Protein AF-A0A968LWZ9-F1 (afdb_monomer_lite)

Radius of gyration: 16.63 Å; chains: 1; bounding box: 38×46×52 Å

pLDDT: mean 79.4, std 18.38, range [34.97, 95.81]

Sequence (98 aa):
MKKTKKPTASVLPGLTPGLRMRGGVLYNPVSRQYHAIVHSWDNPAGVGTPQQEWRSEQSFATEAAAMAHYQTIIRPELEKLMRSFQQAAGRVIHRKLV

Structure (mmCIF, N/CA/C/O backbone):
data_AF-A0A968LWZ9-F1
#
_entry.id   AF-A0A968LWZ9-F1
#
loop_
_atom_site.group_PDB
_atom_site.id
_atom_site.type_symbol
_atom_site.label_atom_id
_atom_site.label_alt_id
_atom_site.label_comp_id
_atom_site.label_asym_id
_atom_site.label_entity_id
_atom_site.label_seq_id
_atom_site.pdbx_PDB_ins_code
_atom_site.Cartn_x
_atom_site.Cartn_y
_atom_site.Cartn_z
_atom_site.occupancy
_atom_site.B_iso_or_equiv
_atom_site.auth_seq_id
_atom_site.auth_comp_id
_atom_site.auth_asym_id
_atom_site.auth_atom_id
_atom_site.pdbx_PDB_model_num
ATOM 1 N N . MET A 1 1 ? 8.885 35.077 -21.445 1.00 37.97 1 MET A N 1
ATOM 2 C CA . MET A 1 1 ? 8.562 34.509 -20.115 1.00 37.97 1 MET A CA 1
ATOM 3 C C . MET A 1 1 ? 8.295 33.011 -20.255 1.00 37.97 1 MET A C 1
ATOM 5 O O . MET A 1 1 ? 7.253 32.633 -20.775 1.00 37.97 1 MET A O 1
ATOM 9 N N . LYS A 1 2 ? 9.247 32.145 -19.881 1.00 39.53 2 LYS A N 1
ATOM 10 C CA . LYS A 1 2 ? 9.053 30.685 -19.915 1.00 39.53 2 LYS A CA 1
ATOM 11 C C . LYS A 1 2 ? 8.257 30.291 -18.666 1.00 39.53 2 LYS A C 1
ATOM 13 O O . LYS A 1 2 ? 8.802 30.334 -17.571 1.00 39.53 2 LYS A O 1
ATOM 18 N N . LYS A 1 3 ? 6.965 29.972 -18.811 1.00 37.16 3 LYS A N 1
ATOM 19 C CA . LYS A 1 3 ? 6.145 29.431 -17.713 1.00 37.16 3 LYS A CA 1
ATOM 20 C C . LYS A 1 3 ? 6.656 28.026 -17.385 1.00 37.16 3 LYS A C 1
ATOM 22 O O . LYS A 1 3 ? 6.261 27.054 -18.023 1.00 37.16 3 LYS A O 1
ATOM 27 N N . THR A 1 4 ? 7.566 27.915 -16.427 1.00 36.50 4 THR A N 1
ATOM 28 C CA . THR A 1 4 ? 7.928 26.640 -15.812 1.00 36.50 4 THR A CA 1
ATOM 29 C C . THR A 1 4 ? 6.706 26.143 -15.039 1.00 36.50 4 THR A C 1
ATOM 31 O O . THR A 1 4 ? 6.364 26.670 -13.982 1.00 36.50 4 THR A O 1
ATOM 34 N N . LYS A 1 5 ? 5.984 25.159 -15.595 1.00 38.38 5 LYS A N 1
ATOM 35 C CA . LYS A 1 5 ? 4.991 24.387 -14.834 1.00 38.38 5 LYS A CA 1
ATOM 36 C C . LYS A 1 5 ? 5.742 23.764 -13.656 1.00 38.38 5 LYS A C 1
ATOM 38 O O . LYS A 1 5 ? 6.518 22.835 -13.864 1.00 38.38 5 LYS A O 1
ATOM 43 N N . LYS A 1 6 ? 5.557 24.301 -12.444 1.00 34.97 6 LYS A N 1
ATOM 44 C CA . LYS A 1 6 ? 5.962 23.607 -11.216 1.00 34.97 6 LYS A CA 1
ATOM 45 C C . LYS A 1 6 ? 5.335 22.209 -11.281 1.00 34.97 6 LYS A C 1
ATOM 47 O O . LYS A 1 6 ? 4.138 22.140 -11.576 1.00 34.97 6 LYS A O 1
ATOM 52 N N . PRO A 1 7 ? 6.098 21.121 -11.086 1.00 40.97 7 PRO A N 1
ATOM 53 C CA . PRO A 1 7 ? 5.499 19.801 -10.995 1.00 40.97 7 PRO A CA 1
ATOM 54 C C . PRO A 1 7 ? 4.475 19.865 -9.864 1.00 40.97 7 PRO A C 1
ATOM 56 O O . PRO A 1 7 ? 4.807 20.253 -8.744 1.00 40.97 7 PRO A O 1
ATOM 59 N N . THR A 1 8 ? 3.211 19.610 -10.194 1.00 45.56 8 THR A N 1
ATOM 60 C CA . THR A 1 8 ? 2.135 19.460 -9.216 1.00 45.56 8 THR A CA 1
ATOM 61 C C . THR A 1 8 ? 2.633 18.469 -8.177 1.00 45.56 8 THR A C 1
ATOM 63 O O . THR A 1 8 ? 2.992 17.350 -8.543 1.00 45.56 8 THR A O 1
ATOM 66 N N . ALA A 1 9 ? 2.746 18.907 -6.921 1.00 47.22 9 ALA A N 1
ATOM 67 C CA . ALA A 1 9 ? 3.138 18.033 -5.829 1.00 47.22 9 ALA A CA 1
ATOM 68 C C . ALA A 1 9 ? 2.227 16.800 -5.874 1.00 47.22 9 ALA A C 1
ATOM 70 O O . ALA A 1 9 ? 1.004 16.939 -5.850 1.00 47.22 9 ALA A O 1
ATOM 71 N N . SER A 1 10 ? 2.823 15.618 -6.044 1.00 58.59 10 SER A N 1
ATOM 72 C CA . SER A 1 10 ? 2.092 14.358 -5.950 1.00 58.59 10 SER A CA 1
ATOM 73 C C . SER A 1 10 ? 1.387 14.338 -4.597 1.00 58.59 10 SER A C 1
ATOM 75 O O . SER A 1 10 ? 2.032 14.565 -3.575 1.00 58.59 10 SER A O 1
ATOM 77 N N . VAL A 1 11 ? 0.083 14.055 -4.586 1.00 65.44 11 VAL A N 1
ATOM 78 C CA . VAL A 1 11 ? -0.693 13.848 -3.347 1.00 65.44 11 VAL A CA 1
ATOM 79 C C . VAL A 1 11 ? -0.129 12.666 -2.537 1.00 65.44 11 VAL A C 1
ATOM 81 O O . VAL A 1 11 ? -0.400 12.535 -1.350 1.00 65.44 11 VAL A O 1
ATOM 84 N N . LEU A 1 12 ? 0.706 11.835 -3.168 1.00 77.69 12 LEU A N 1
ATOM 85 C CA . LEU A 1 12 ? 1.473 10.755 -2.559 1.00 77.69 12 LEU A CA 1
ATOM 86 C C . LEU A 1 12 ? 2.954 11.177 -2.511 1.00 77.69 12 LEU A C 1
ATOM 88 O O . LEU A 1 12 ? 3.718 10.838 -3.427 1.00 77.69 12 LEU A O 1
ATOM 92 N N . PRO A 1 13 ? 3.366 11.988 -1.517 1.00 78.12 13 PRO A N 1
ATOM 93 C CA . PRO A 1 13 ? 4.742 12.454 -1.404 1.00 78.12 13 PRO A CA 1
ATOM 94 C C . PRO A 1 13 ? 5.691 11.265 -1.233 1.00 78.12 13 PRO A C 1
ATOM 96 O O . PRO A 1 13 ? 5.420 10.331 -0.483 1.00 78.12 13 PRO A O 1
ATOM 99 N N . GLY A 1 14 ? 6.799 11.271 -1.974 1.00 79.50 14 GLY A N 1
ATOM 100 C CA . GLY A 1 14 ? 7.800 10.199 -1.930 1.00 79.50 14 GLY A CA 1
ATOM 101 C C . GLY A 1 14 ? 7.432 8.921 -2.694 1.00 79.50 14 GLY A C 1
ATOM 102 O O . GLY A 1 14 ? 8.273 8.030 -2.795 1.00 79.50 14 GLY A O 1
ATOM 103 N N . LEU A 1 15 ? 6.229 8.817 -3.275 1.00 82.62 15 LEU A N 1
ATOM 104 C CA . LEU A 1 15 ? 5.894 7.691 -4.145 1.00 82.62 15 LEU A CA 1
ATOM 105 C C . LEU A 1 15 ? 6.586 7.855 -5.504 1.00 82.62 15 LEU A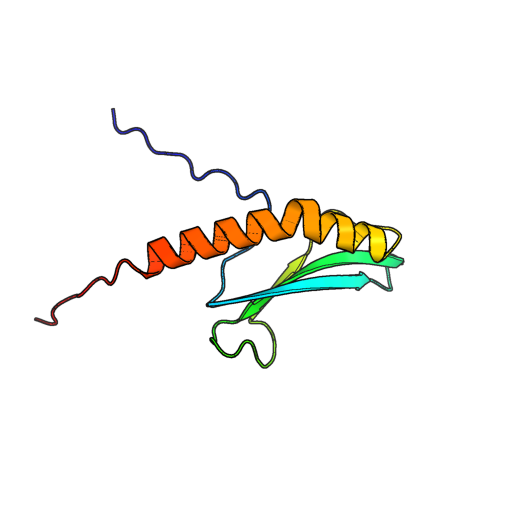 C 1
ATOM 107 O O . LEU A 1 15 ? 6.264 8.763 -6.273 1.00 82.62 15 LEU A O 1
ATOM 111 N N . THR A 1 16 ? 7.504 6.943 -5.816 1.00 80.44 16 THR A N 1
ATOM 112 C CA . THR A 1 16 ? 8.186 6.906 -7.114 1.00 80.44 16 THR A CA 1
ATOM 113 C C . THR A 1 16 ? 7.525 5.859 -8.018 1.00 80.44 16 THR A C 1
ATOM 115 O O . THR A 1 16 ? 7.284 4.736 -7.566 1.00 80.44 16 THR A O 1
ATOM 118 N N . PRO A 1 17 ? 7.202 6.186 -9.285 1.00 77.38 17 PRO A N 1
ATOM 119 C CA . PRO A 1 17 ? 6.626 5.217 -10.210 1.00 77.38 17 PRO A CA 1
ATOM 120 C C . PRO A 1 17 ? 7.620 4.090 -10.521 1.00 77.38 17 PRO A C 1
ATOM 122 O O . PRO A 1 17 ? 8.767 4.350 -10.878 1.00 77.38 17 PRO A O 1
ATOM 125 N N . GLY A 1 18 ? 7.157 2.843 -10.407 1.00 81.75 18 GLY A N 1
ATOM 126 C CA . GLY A 1 18 ? 7.870 1.650 -10.877 1.00 81.75 18 GLY A CA 1
ATOM 127 C C . GLY A 1 18 ? 7.263 1.090 -12.162 1.00 81.75 18 GLY A C 1
ATOM 128 O O . GLY A 1 18 ? 6.170 1.491 -12.570 1.00 81.75 18 GLY A O 1
ATOM 129 N N . LEU A 1 19 ? 7.944 0.123 -12.785 1.00 82.88 19 LEU A N 1
ATOM 130 C CA . LEU A 1 19 ? 7.447 -0.553 -13.988 1.00 82.88 19 LEU A CA 1
ATOM 131 C C . LEU A 1 19 ? 6.141 -1.315 -13.711 1.00 82.88 19 LEU A C 1
ATOM 133 O O . LEU A 1 19 ? 5.230 -1.331 -14.542 1.00 82.88 19 LEU A O 1
ATOM 137 N N . ARG A 1 20 ? 6.025 -1.904 -12.517 1.00 85.75 20 ARG A N 1
ATOM 138 C CA . ARG A 1 20 ? 4.785 -2.480 -11.992 1.00 85.75 20 ARG A CA 1
ATOM 139 C C . ARG A 1 20 ? 4.530 -1.942 -10.593 1.00 85.75 20 ARG A C 1
ATOM 141 O O . ARG A 1 20 ? 5.457 -1.822 -9.802 1.00 85.75 20 ARG A O 1
ATOM 148 N N . MET A 1 21 ? 3.273 -1.646 -10.273 1.00 88.25 21 MET A N 1
ATOM 149 C CA . MET A 1 21 ? 2.872 -1.187 -8.942 1.00 88.25 21 MET A CA 1
ATOM 150 C C . MET A 1 21 ? 1.630 -1.944 -8.471 1.00 88.25 21 MET A C 1
ATOM 152 O O . MET A 1 21 ? 0.762 -2.277 -9.283 1.00 88.25 21 MET A O 1
ATOM 156 N N . ARG A 1 22 ? 1.545 -2.236 -7.171 1.00 89.12 22 ARG A N 1
ATOM 157 C CA . ARG A 1 22 ? 0.369 -2.838 -6.524 1.00 89.12 22 ARG A CA 1
ATOM 158 C C . ARG A 1 22 ? 0.156 -2.169 -5.180 1.00 89.12 22 ARG A C 1
ATOM 160 O O . ARG A 1 22 ? 1.110 -1.999 -4.432 1.00 89.12 22 ARG A O 1
ATOM 167 N N . GLY A 1 23 ? -1.079 -1.783 -4.890 1.00 90.38 23 GLY A N 1
ATOM 168 C CA . GLY A 1 23 ? -1.423 -1.246 -3.583 1.00 90.38 23 GLY A CA 1
ATOM 169 C C . GLY A 1 23 ? -2.156 -2.248 -2.708 1.00 90.38 23 GLY A C 1
ATOM 170 O O . GLY A 1 23 ? -2.652 -3.268 -3.189 1.00 90.38 23 GLY A O 1
ATOM 171 N N . GLY A 1 24 ? -2.214 -1.932 -1.423 1.00 91.81 24 GLY A N 1
ATOM 172 C CA . GLY A 1 24 ? -2.873 -2.740 -0.412 1.00 91.81 24 GLY A CA 1
ATOM 173 C C . GLY A 1 24 ? -2.872 -2.043 0.939 1.00 91.81 24 GLY A C 1
ATOM 174 O O . GLY A 1 24 ? -2.666 -0.832 1.034 1.00 91.81 24 GLY A O 1
ATOM 175 N N . VAL A 1 25 ? -3.091 -2.826 1.989 1.00 94.31 25 VAL A N 1
ATOM 176 C CA . VAL A 1 25 ? -3.071 -2.366 3.375 1.00 94.31 25 VAL A CA 1
ATOM 177 C C . VAL A 1 25 ? -2.092 -3.236 4.160 1.00 94.31 25 VAL A C 1
ATOM 179 O O . VAL A 1 25 ? -2.027 -4.445 3.954 1.00 94.31 25 VAL A O 1
ATOM 182 N N . LEU A 1 26 ? -1.325 -2.614 5.051 1.00 94.38 26 LEU A N 1
ATOM 183 C CA . LEU A 1 26 ? -0.378 -3.271 5.941 1.00 94.38 26 LEU A CA 1
ATOM 184 C C . LEU A 1 26 ? -0.748 -2.981 7.392 1.00 94.38 26 LEU A C 1
ATOM 186 O O . LEU A 1 26 ? -0.923 -1.823 7.770 1.00 94.38 26 LEU A O 1
ATOM 190 N N . TYR A 1 27 ? -0.813 -4.025 8.213 1.00 95.38 27 TYR A N 1
ATOM 191 C CA . TYR A 1 27 ? -0.954 -3.886 9.658 1.00 95.38 27 TYR A CA 1
ATOM 192 C C . TYR A 1 27 ? 0.419 -3.724 10.319 1.00 95.38 27 TYR A C 1
ATOM 194 O O . TYR A 1 27 ? 1.320 -4.536 10.112 1.00 95.38 27 TYR A O 1
ATOM 202 N N . ASN A 1 28 ? 0.574 -2.686 11.139 1.00 92.00 28 ASN A N 1
ATOM 203 C CA . ASN A 1 28 ? 1.739 -2.482 11.985 1.00 92.00 28 ASN A CA 1
ATOM 204 C C . ASN A 1 28 ? 1.437 -3.005 13.402 1.00 92.00 28 ASN A C 1
ATOM 206 O O . ASN A 1 28 ? 0.654 -2.381 14.123 1.00 92.00 28 ASN A O 1
ATOM 210 N N . PRO A 1 29 ? 2.068 -4.109 13.845 1.00 92.00 29 PRO A N 1
ATOM 211 C CA . PRO A 1 29 ? 1.798 -4.689 15.158 1.00 92.00 29 PRO A CA 1
ATOM 212 C C . PRO A 1 29 ? 2.311 -3.831 16.324 1.00 92.00 29 PRO A C 1
ATOM 214 O O . PRO A 1 29 ? 1.802 -3.966 17.434 1.00 92.00 29 PRO A O 1
ATOM 217 N N . VAL A 1 30 ? 3.283 -2.940 16.086 1.00 93.12 30 VAL A N 1
ATOM 218 C CA . VAL A 1 30 ? 3.865 -2.069 17.120 1.00 93.12 30 VAL A CA 1
ATOM 219 C C . VAL A 1 30 ? 2.913 -0.923 17.453 1.00 93.12 30 VAL A C 1
ATOM 221 O O . VAL A 1 30 ? 2.604 -0.702 18.620 1.00 93.12 30 VAL A O 1
ATOM 224 N N . SER A 1 31 ? 2.406 -0.220 16.436 1.00 91.31 31 SER A N 1
ATOM 225 C CA . SER A 1 31 ? 1.433 0.866 16.626 1.00 91.31 31 SER A CA 1
ATOM 226 C C . SER A 1 31 ? -0.017 0.380 16.695 1.00 91.31 31 SER A C 1
ATOM 228 O O . SER A 1 31 ? -0.895 1.161 17.053 1.00 91.31 31 SER A O 1
ATOM 230 N N . ARG A 1 32 ? -0.274 -0.896 16.373 1.00 94.06 32 ARG A N 1
ATOM 231 C CA . ARG A 1 32 ? -1.612 -1.504 16.253 1.00 94.06 32 ARG A CA 1
ATOM 232 C C . ARG A 1 32 ? -2.515 -0.753 15.273 1.00 94.06 32 ARG A C 1
ATOM 234 O O . ARG A 1 32 ? -3.703 -0.562 15.521 1.00 94.06 32 ARG A O 1
ATOM 241 N N . GLN A 1 33 ? -1.935 -0.303 14.167 1.00 95.44 33 GLN A N 1
ATOM 242 C CA . GLN A 1 33 ? -2.619 0.499 13.156 1.00 95.44 33 GLN A CA 1
ATOM 243 C C . GLN A 1 33 ? -2.388 -0.061 11.757 1.00 95.44 33 GLN A C 1
ATOM 245 O O . GLN A 1 33 ? -1.396 -0.734 11.487 1.00 95.44 33 GLN A O 1
ATOM 250 N N . TYR A 1 34 ? -3.309 0.253 10.859 1.00 95.44 34 TYR A N 1
ATOM 251 C CA . TYR A 1 34 ? -3.251 -0.074 9.447 1.00 95.44 34 TYR A CA 1
ATOM 252 C C . TYR A 1 34 ? -2.736 1.121 8.651 1.00 95.44 34 TYR A C 1
ATOM 254 O O . TYR A 1 34 ? -3.151 2.255 8.884 1.00 95.44 34 TYR A O 1
ATOM 262 N N . HIS A 1 35 ? -1.868 0.862 7.683 1.00 94.38 35 HIS A N 1
ATOM 263 C CA . HIS A 1 35 ? -1.402 1.840 6.707 1.00 94.38 35 HIS A CA 1
ATOM 264 C C . HIS A 1 35 ? -1.789 1.368 5.318 1.00 94.38 35 HIS A C 1
ATOM 266 O O . HIS A 1 35 ? -1.720 0.174 5.028 1.00 94.38 35 HIS A O 1
ATOM 272 N N . ALA A 1 36 ? -2.150 2.291 4.438 1.00 94.12 36 ALA A N 1
ATOM 273 C CA . ALA A 1 36 ? -2.204 1.961 3.028 1.00 94.12 36 ALA A CA 1
ATOM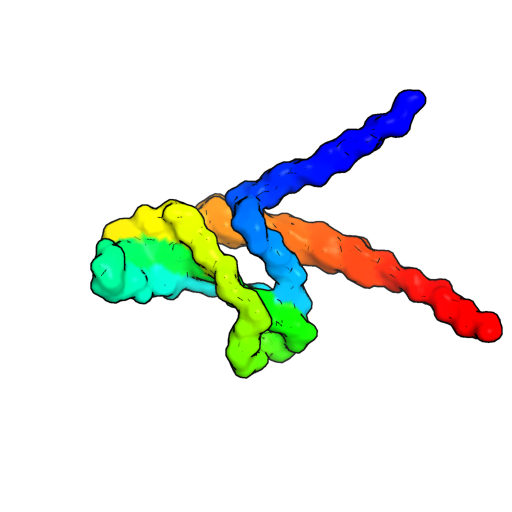 274 C C . ALA A 1 36 ? -0.774 1.907 2.482 1.00 94.12 36 ALA A C 1
ATOM 276 O O . ALA A 1 36 ? 0.073 2.729 2.835 1.00 94.12 36 ALA A O 1
ATOM 277 N N . ILE A 1 37 ? -0.500 0.928 1.629 1.00 94.19 37 ILE A N 1
ATOM 278 C CA . ILE A 1 37 ? 0.826 0.708 1.061 1.00 94.19 37 ILE A CA 1
ATOM 279 C C . ILE A 1 37 ? 0.762 0.606 -0.453 1.00 94.19 37 ILE A C 1
ATOM 281 O O . ILE A 1 37 ? -0.260 0.219 -1.025 1.00 94.19 37 ILE A O 1
ATOM 285 N N . VAL A 1 38 ? 1.872 0.940 -1.102 1.00 92.88 38 VAL A N 1
ATOM 286 C CA . VAL A 1 38 ? 2.087 0.698 -2.525 1.00 92.88 38 VAL A CA 1
ATOM 287 C C . VAL A 1 38 ? 3.468 0.099 -2.716 1.00 92.88 38 VAL A C 1
ATOM 289 O O . VAL A 1 38 ? 4.480 0.713 -2.393 1.00 92.88 38 VAL A O 1
ATOM 292 N N . HIS A 1 39 ? 3.502 -1.101 -3.273 1.00 93.25 39 HIS A N 1
ATOM 293 C CA . HIS A 1 39 ? 4.718 -1.761 -3.713 1.00 93.25 39 HIS A CA 1
ATOM 294 C C . HIS A 1 39 ? 5.009 -1.420 -5.163 1.00 93.25 39 HIS A C 1
ATOM 296 O O . HIS A 1 39 ? 4.095 -1.404 -5.995 1.00 93.25 39 HIS A O 1
ATOM 302 N N . SER A 1 40 ? 6.281 -1.195 -5.473 1.00 90.62 40 SER A N 1
ATOM 303 C CA . SER A 1 40 ? 6.766 -1.014 -6.835 1.00 90.62 40 SER A CA 1
ATOM 304 C C . SER A 1 40 ? 7.842 -2.043 -7.186 1.00 90.62 40 SER A C 1
ATOM 306 O O . SER A 1 40 ? 8.659 -2.440 -6.356 1.00 90.62 40 SER A O 1
ATOM 308 N N . TRP A 1 41 ? 7.825 -2.481 -8.441 1.00 89.75 41 TRP A N 1
ATOM 309 C CA . TRP A 1 41 ? 8.800 -3.388 -9.035 1.00 89.75 41 TRP A CA 1
ATOM 310 C C . TRP A 1 41 ? 9.348 -2.778 -10.323 1.00 89.75 41 TRP A C 1
ATOM 312 O O . TRP A 1 41 ? 8.646 -2.062 -11.043 1.00 89.75 41 TRP A O 1
ATOM 322 N N . ASP A 1 42 ? 10.590 -3.121 -10.635 1.00 87.38 42 ASP A N 1
ATOM 323 C CA . ASP A 1 42 ? 11.295 -2.801 -11.879 1.00 87.38 42 ASP A CA 1
ATOM 324 C C . ASP A 1 42 ? 11.065 -3.837 -12.989 1.00 87.38 42 ASP A C 1
ATOM 326 O O . ASP A 1 42 ? 11.489 -3.635 -14.124 1.00 87.38 42 ASP A O 1
ATOM 330 N N . ASN A 1 43 ? 10.359 -4.927 -12.682 1.00 85.69 43 ASN A N 1
ATOM 331 C CA . ASN A 1 43 ? 10.016 -5.981 -13.624 1.00 85.69 43 ASN A CA 1
ATOM 332 C C . ASN A 1 43 ? 8.509 -5.983 -13.943 1.00 85.69 43 ASN A C 1
ATOM 334 O O . ASN A 1 43 ? 7.678 -5.712 -13.070 1.00 85.69 43 ASN A O 1
ATOM 338 N N . PRO A 1 44 ? 8.122 -6.317 -15.188 1.00 82.88 44 PRO A N 1
ATOM 339 C CA . PRO A 1 44 ? 6.724 -6.266 -15.611 1.00 82.88 44 PRO A CA 1
ATOM 340 C C . PRO A 1 44 ? 5.866 -7.356 -14.954 1.00 82.88 44 PRO A C 1
ATOM 342 O O . PRO A 1 44 ? 4.653 -7.183 -14.820 1.00 82.88 44 PRO A O 1
ATOM 345 N N . ALA A 1 45 ? 6.484 -8.460 -14.520 1.00 84.88 45 ALA A N 1
ATOM 346 C CA . ALA A 1 45 ? 5.801 -9.551 -13.834 1.00 84.88 45 ALA A CA 1
ATOM 347 C C . ALA A 1 45 ? 5.314 -9.137 -12.428 1.00 84.88 45 ALA A C 1
ATOM 349 O O . ALA A 1 45 ? 4.296 -9.644 -11.949 1.00 84.88 45 ALA A O 1
ATOM 350 N N . GLY A 1 46 ? 5.986 -8.173 -11.786 1.00 84.56 46 GLY A N 1
ATOM 351 C CA . GLY A 1 46 ? 5.700 -7.754 -10.414 1.00 84.56 46 GLY A CA 1
ATOM 352 C C . GLY A 1 46 ? 5.858 -8.902 -9.424 1.00 84.56 46 GLY A C 1
ATOM 353 O O . GLY A 1 46 ? 4.979 -9.107 -8.587 1.00 84.56 46 GLY A O 1
ATOM 354 N N . VAL A 1 47 ? 6.912 -9.700 -9.601 1.00 85.06 47 VAL A N 1
ATOM 355 C CA . VAL A 1 47 ? 7.229 -10.862 -8.764 1.00 85.06 47 VAL A CA 1
ATOM 356 C C . VAL A 1 47 ? 8.524 -10.628 -7.994 1.00 85.06 47 VAL A C 1
ATOM 358 O O . VAL A 1 47 ? 9.358 -9.813 -8.395 1.00 85.06 47 VAL A O 1
ATOM 361 N N . GLY A 1 48 ? 8.686 -11.365 -6.894 1.00 88.81 48 GLY A N 1
ATOM 362 C CA . GLY A 1 48 ? 9.811 -11.209 -5.976 1.00 88.81 48 GLY A CA 1
ATOM 363 C C . GLY A 1 48 ? 9.648 -10.016 -5.035 1.00 88.81 48 GLY A C 1
ATOM 364 O O . GLY A 1 48 ? 8.568 -9.427 -4.922 1.00 88.81 48 GLY A O 1
ATOM 365 N N . THR A 1 49 ? 10.732 -9.675 -4.342 1.00 90.06 49 THR A N 1
ATOM 366 C CA . THR A 1 49 ? 10.765 -8.555 -3.399 1.00 90.06 49 THR A CA 1
ATOM 367 C C . THR A 1 49 ? 10.505 -7.240 -4.137 1.00 90.06 49 THR A C 1
ATOM 369 O O . THR A 1 49 ? 11.171 -6.976 -5.142 1.00 90.06 49 THR A O 1
ATOM 372 N N . PRO A 1 50 ? 9.552 -6.413 -3.675 1.00 90.44 50 PRO A N 1
ATOM 373 C CA . PRO A 1 50 ? 9.354 -5.093 -4.249 1.00 90.44 50 PRO A CA 1
ATOM 374 C C . PRO A 1 50 ? 10.612 -4.249 -4.065 1.00 90.44 50 PRO A C 1
ATOM 376 O O . PRO A 1 50 ? 11.248 -4.275 -3.012 1.00 90.44 50 PRO A O 1
ATOM 379 N N . GLN A 1 51 ? 10.962 -3.486 -5.095 1.00 89.56 51 GLN A N 1
ATOM 380 C CA . GLN A 1 51 ? 12.113 -2.592 -5.051 1.00 89.56 51 GLN A CA 1
ATOM 381 C C . GLN A 1 51 ? 11.881 -1.457 -4.051 1.00 89.56 51 GLN A C 1
ATOM 383 O O . GLN A 1 51 ? 12.813 -1.026 -3.375 1.00 89.56 51 GLN A O 1
ATOM 388 N N . GLN A 1 52 ? 10.639 -0.975 -3.959 1.00 89.81 52 GLN A N 1
ATOM 389 C CA . GLN A 1 52 ? 10.236 -0.001 -2.954 1.00 89.81 52 GLN A CA 1
ATOM 390 C C . GLN A 1 52 ? 8.852 -0.325 -2.399 1.00 89.81 52 GLN A C 1
ATOM 392 O O . GLN A 1 52 ? 7.959 -0.806 -3.100 1.00 89.81 52 GLN A O 1
ATOM 397 N N . GLU A 1 53 ? 8.676 0.004 -1.124 1.00 93.12 53 GLU A N 1
ATOM 398 C CA . GLU A 1 53 ? 7.386 0.068 -0.456 1.00 93.12 53 GLU A CA 1
ATOM 399 C C . GLU A 1 53 ? 7.158 1.509 -0.015 1.00 93.12 53 GLU A C 1
ATOM 401 O O . GLU A 1 53 ? 7.910 2.062 0.787 1.00 93.12 53 GLU A O 1
ATOM 406 N N . TRP A 1 54 ? 6.109 2.118 -0.546 1.00 93.12 54 TRP A N 1
ATOM 407 C CA . TRP A 1 54 ? 5.601 3.385 -0.059 1.00 93.12 54 TRP A CA 1
ATOM 408 C C . TRP A 1 54 ? 4.484 3.127 0.947 1.00 93.12 54 TRP A C 1
ATOM 410 O O . TRP A 1 54 ? 3.658 2.234 0.741 1.00 93.12 54 TRP A O 1
ATOM 420 N N . ARG A 1 55 ? 4.437 3.922 2.016 1.00 92.50 55 ARG A N 1
ATOM 421 C CA . ARG A 1 55 ? 3.403 3.850 3.052 1.00 92.50 55 ARG A CA 1
ATOM 422 C C . ARG A 1 55 ? 2.711 5.196 3.181 1.00 92.50 55 ARG A C 1
ATOM 424 O O . ARG A 1 55 ? 3.374 6.230 3.148 1.00 92.50 55 ARG A O 1
ATOM 431 N N . SER A 1 56 ? 1.400 5.173 3.387 1.00 90.62 56 SER A N 1
ATOM 432 C CA . SER A 1 56 ? 0.653 6.374 3.730 1.00 90.62 56 SER A CA 1
ATOM 433 C C . SER A 1 56 ? 1.112 6.919 5.080 1.00 90.62 56 SER A C 1
ATOM 435 O O . SER A 1 56 ? 1.242 6.172 6.054 1.00 90.62 56 SER A O 1
ATOM 437 N N . GLU A 1 57 ? 1.304 8.236 5.142 1.00 89.69 57 GLU A N 1
ATOM 438 C CA . GLU A 1 57 ? 1.553 8.952 6.400 1.00 89.69 57 GLU A CA 1
ATOM 439 C C . GLU A 1 57 ? 0.375 8.786 7.365 1.00 89.69 57 GLU A C 1
ATOM 441 O O . GLU A 1 57 ? 0.557 8.650 8.573 1.00 89.69 57 GLU A O 1
ATOM 446 N N . GLN A 1 58 ? -0.842 8.736 6.817 1.00 91.00 58 GLN A N 1
ATOM 447 C CA . GLN A 1 58 ? -2.043 8.470 7.589 1.00 91.00 58 GLN A CA 1
ATOM 448 C C . GLN A 1 58 ? -2.123 6.993 7.983 1.00 91.00 58 GLN A C 1
ATOM 450 O O . GLN A 1 58 ? -1.923 6.094 7.157 1.00 91.00 58 GLN A O 1
ATOM 455 N N . SER A 1 59 ? -2.454 6.763 9.250 1.00 93.19 59 SER A N 1
ATOM 456 C CA . SER A 1 59 ? -2.709 5.451 9.827 1.00 93.19 59 SER A CA 1
ATOM 457 C C . SER A 1 59 ? -4.162 5.333 10.290 1.00 93.19 59 SER A C 1
ATOM 459 O O . SER A 1 59 ? -4.840 6.329 10.556 1.00 93.19 59 SER A O 1
ATOM 461 N N . PHE A 1 60 ? -4.661 4.102 10.361 1.00 94.62 60 PHE A N 1
ATOM 462 C CA . PHE A 1 60 ? -6.068 3.808 10.610 1.00 94.62 60 PHE A CA 1
ATOM 463 C C . PHE A 1 60 ? -6.223 2.731 11.679 1.00 94.62 60 PHE A C 1
ATOM 465 O O . PHE A 1 60 ? -5.420 1.807 11.772 1.00 94.62 60 PHE A O 1
ATOM 472 N N . ALA A 1 61 ? -7.288 2.816 12.474 1.00 94.44 61 ALA A N 1
ATOM 473 C CA . ALA A 1 61 ? -7.583 1.811 13.495 1.00 94.44 61 ALA A CA 1
ATOM 474 C C . ALA A 1 61 ? -8.086 0.480 12.903 1.00 94.44 61 ALA A C 1
ATOM 476 O O . ALA A 1 61 ? -7.964 -0.562 13.539 1.00 94.44 61 ALA A O 1
ATOM 477 N N . THR A 1 62 ? -8.649 0.501 11.690 1.00 95.81 62 THR A N 1
ATOM 478 C CA . THR A 1 62 ? -9.224 -0.681 11.038 1.00 95.81 62 THR A CA 1
ATOM 479 C C . THR A 1 62 ? -8.719 -0.835 9.610 1.00 95.81 62 THR A C 1
ATOM 481 O O . THR A 1 62 ? -8.449 0.151 8.916 1.00 95.81 62 THR A O 1
ATOM 484 N N . GLU A 1 63 ? -8.646 -2.084 9.151 1.00 94.56 63 GLU A N 1
ATOM 485 C CA . GLU A 1 63 ? -8.297 -2.409 7.767 1.00 94.56 63 GLU A CA 1
ATOM 486 C C . GLU A 1 63 ? -9.281 -1.766 6.785 1.00 94.56 63 GLU A C 1
ATOM 488 O O . GLU A 1 63 ? -8.870 -1.180 5.788 1.00 94.56 63 GLU A O 1
ATOM 493 N N . ALA A 1 64 ? -10.579 -1.800 7.104 1.00 94.88 64 ALA A N 1
ATOM 494 C CA . ALA A 1 64 ? -11.626 -1.220 6.269 1.00 94.88 64 ALA A CA 1
ATOM 495 C C . ALA A 1 64 ? -11.441 0.292 6.065 1.00 94.88 64 ALA A C 1
ATOM 497 O O . ALA A 1 64 ? -11.618 0.781 4.952 1.00 94.88 64 ALA A O 1
ATOM 498 N N . ALA A 1 65 ? -11.040 1.031 7.105 1.00 94.19 65 ALA A N 1
ATOM 499 C CA . ALA A 1 65 ? -10.772 2.462 6.988 1.00 94.19 65 ALA A CA 1
ATOM 500 C C . ALA A 1 65 ? -9.526 2.743 6.129 1.00 94.19 65 ALA A C 1
ATOM 502 O O . ALA A 1 65 ? -9.567 3.615 5.260 1.00 94.19 65 ALA A O 1
ATOM 503 N N . ALA A 1 66 ? -8.454 1.962 6.303 1.00 93.31 66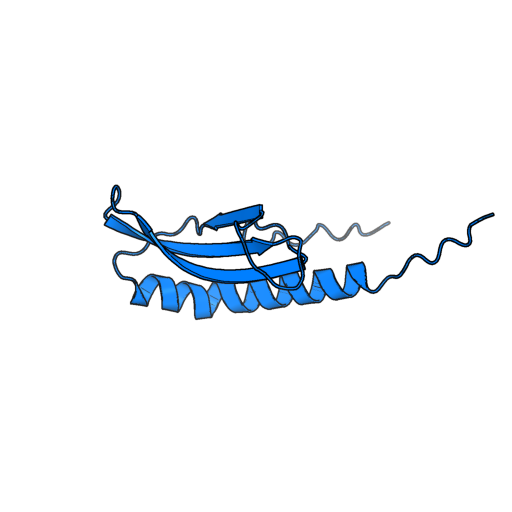 ALA A N 1
ATOM 504 C CA . ALA A 1 66 ? -7.268 2.064 5.452 1.00 93.31 66 ALA A CA 1
ATOM 505 C C . ALA A 1 66 ? -7.573 1.711 3.989 1.00 93.31 66 ALA A C 1
ATOM 507 O O . ALA A 1 66 ? -7.108 2.389 3.073 1.00 93.31 66 ALA A O 1
ATOM 508 N N . MET A 1 67 ? -8.400 0.689 3.758 1.00 94.06 67 MET A N 1
ATOM 509 C CA . MET A 1 67 ? -8.831 0.277 2.426 1.00 94.06 67 MET A CA 1
ATOM 510 C C . MET A 1 67 ? -9.726 1.336 1.774 1.00 94.06 67 MET A C 1
ATOM 512 O O . MET A 1 67 ? -9.543 1.652 0.601 1.00 94.06 67 MET A O 1
ATOM 516 N N . ALA A 1 68 ? -10.656 1.931 2.524 1.00 93.44 68 ALA A N 1
ATOM 517 C CA . ALA A 1 68 ? -11.484 3.029 2.035 1.00 93.44 68 ALA A CA 1
ATOM 518 C C . ALA A 1 68 ? -10.619 4.231 1.631 1.00 93.44 68 ALA A C 1
ATOM 520 O O . ALA A 1 68 ? -10.795 4.777 0.540 1.00 93.44 68 ALA A O 1
ATOM 521 N N . HIS A 1 69 ? -9.631 4.601 2.451 1.00 91.06 69 HIS A N 1
ATOM 522 C CA . HIS A 1 69 ? -8.664 5.643 2.106 1.00 91.06 69 HIS A CA 1
ATOM 523 C C . HIS A 1 69 ? -7.849 5.282 0.855 1.00 91.06 69 HIS A C 1
ATOM 525 O O . HIS A 1 69 ? -7.695 6.104 -0.051 1.00 91.06 69 HIS A O 1
ATOM 531 N N . TYR A 1 70 ? -7.391 4.031 0.751 1.00 91.25 70 TYR A N 1
ATOM 532 C CA . TYR A 1 70 ? -6.693 3.547 -0.434 1.00 91.25 70 TYR A CA 1
ATOM 533 C C . TYR A 1 70 ? -7.545 3.689 -1.700 1.00 91.25 70 TYR A C 1
ATOM 535 O O . TYR A 1 70 ? -7.080 4.229 -2.700 1.00 91.25 70 TYR A O 1
ATOM 543 N N . GLN A 1 71 ? -8.801 3.251 -1.667 1.00 91.44 71 GLN A N 1
ATOM 544 C CA . GLN A 1 71 ? -9.683 3.278 -2.834 1.00 91.44 71 GLN A CA 1
ATOM 545 C C . GLN A 1 71 ? -10.088 4.695 -3.250 1.00 91.44 71 GLN A C 1
ATOM 547 O O . GLN A 1 71 ? -10.208 4.963 -4.443 1.00 91.44 71 GLN A O 1
ATOM 552 N N . THR A 1 72 ? -10.302 5.587 -2.283 1.00 90.38 72 THR A N 1
ATOM 553 C CA . THR A 1 72 ? -10.828 6.939 -2.531 1.00 90.38 72 THR A CA 1
ATOM 554 C C . THR A 1 72 ? -9.744 7.952 -2.878 1.00 90.38 72 THR A C 1
ATOM 556 O O . THR A 1 72 ? -9.977 8.816 -3.720 1.00 90.38 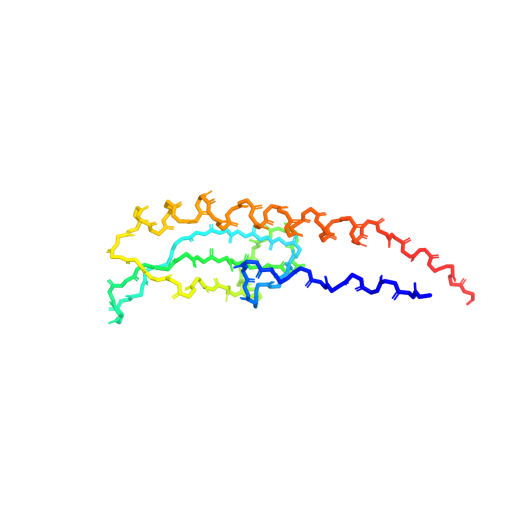72 THR A O 1
ATOM 559 N N . ILE A 1 73 ? -8.562 7.841 -2.265 1.00 89.56 73 ILE A N 1
ATOM 560 C CA . ILE A 1 73 ? -7.479 8.820 -2.412 1.00 89.56 73 ILE A CA 1
ATOM 561 C C . ILE A 1 73 ? -6.311 8.232 -3.204 1.00 89.56 73 ILE A C 1
ATOM 563 O O . ILE A 1 73 ? -5.898 8.790 -4.218 1.00 89.56 73 ILE A O 1
ATOM 567 N N . ILE A 1 74 ? -5.781 7.087 -2.769 1.00 88.44 74 ILE A N 1
ATOM 568 C CA . ILE A 1 74 ? -4.500 6.576 -3.278 1.00 88.44 74 ILE A CA 1
ATOM 569 C C . ILE A 1 74 ? -4.654 5.977 -4.674 1.00 88.44 74 ILE A C 1
ATOM 571 O O . ILE A 1 74 ? -3.837 6.250 -5.548 1.00 88.44 74 ILE A O 1
ATOM 575 N N . ARG A 1 75 ? -5.693 5.175 -4.917 1.00 89.50 75 ARG A N 1
ATOM 576 C CA . ARG A 1 75 ? -5.902 4.486 -6.195 1.00 89.50 75 ARG A CA 1
ATOM 577 C C . ARG A 1 75 ? -6.062 5.459 -7.374 1.00 89.50 75 ARG A C 1
ATOM 579 O O . ARG A 1 75 ? -5.342 5.270 -8.354 1.00 89.50 75 ARG A O 1
ATOM 586 N N . PRO A 1 76 ? -6.909 6.506 -7.314 1.00 89.88 76 PRO A N 1
ATOM 587 C CA . PRO A 1 76 ? -7.013 7.469 -8.410 1.00 89.88 76 PRO A CA 1
ATOM 588 C C . PRO A 1 76 ? -5.695 8.199 -8.693 1.00 89.88 76 PRO A C 1
ATOM 590 O O . PRO A 1 76 ? -5.341 8.419 -9.851 1.00 89.88 76 PRO A O 1
ATOM 593 N N . GLU A 1 77 ? -4.945 8.562 -7.652 1.00 87.50 77 GLU A N 1
ATOM 594 C CA . GLU A 1 77 ? -3.653 9.241 -7.801 1.00 87.50 77 GLU A CA 1
ATOM 595 C C . GLU A 1 77 ? -2.571 8.305 -8.347 1.00 87.50 77 GLU A C 1
ATOM 597 O O . GLU A 1 77 ? -1.807 8.693 -9.231 1.00 87.50 77 GLU A O 1
ATOM 602 N N . LEU A 1 78 ? -2.559 7.043 -7.915 1.00 85.69 78 LEU A N 1
ATOM 603 C CA . LEU A 1 78 ? -1.691 6.006 -8.463 1.00 85.69 78 LEU A CA 1
ATOM 604 C C . LEU A 1 78 ? -1.972 5.781 -9.955 1.00 85.69 78 LEU A C 1
ATOM 606 O O . LEU A 1 78 ? -1.042 5.711 -10.756 1.00 85.69 78 LEU A O 1
ATOM 610 N N . GLU A 1 79 ? -3.244 5.732 -10.356 1.00 86.56 79 GLU A N 1
ATOM 611 C CA . GLU A 1 79 ? -3.632 5.619 -11.765 1.00 86.56 79 GLU A CA 1
ATOM 612 C C . GLU A 1 79 ? -3.160 6.830 -12.588 1.00 86.56 79 GLU A C 1
ATOM 614 O O . GLU A 1 79 ? -2.634 6.656 -13.692 1.00 86.56 79 GLU A O 1
ATOM 619 N N . LYS A 1 80 ? -3.283 8.056 -12.058 1.00 86.19 80 LYS A N 1
ATOM 620 C CA . LYS A 1 80 ? -2.752 9.271 -12.707 1.00 86.19 80 LYS A CA 1
ATOM 621 C C . LYS A 1 80 ? -1.229 9.220 -12.838 1.00 86.19 80 LYS A C 1
ATOM 623 O O . LYS A 1 80 ? -0.707 9.492 -13.923 1.00 86.19 80 LYS A O 1
ATOM 628 N N . LEU A 1 81 ? -0.526 8.837 -11.770 1.00 83.88 81 LEU A N 1
ATOM 629 C CA . LEU A 1 81 ? 0.928 8.681 -11.747 1.00 83.88 81 LEU A CA 1
ATOM 630 C C . LEU A 1 81 ? 1.371 7.688 -12.829 1.00 83.88 81 LEU A C 1
ATOM 632 O O . LEU A 1 81 ? 2.183 8.036 -13.685 1.00 83.88 81 LEU A O 1
ATOM 636 N N . MET A 1 82 ? 0.773 6.496 -12.866 1.00 79.88 82 MET A N 1
ATOM 637 C CA . MET A 1 82 ? 1.098 5.463 -13.852 1.00 79.88 82 MET A CA 1
ATOM 638 C C . MET A 1 82 ? 0.809 5.911 -15.289 1.00 79.88 82 MET A C 1
ATOM 640 O O . MET A 1 82 ? 1.638 5.689 -16.171 1.00 79.88 82 MET A O 1
ATOM 644 N N . ARG A 1 83 ? -0.318 6.589 -15.542 1.00 82.81 83 ARG A N 1
ATOM 645 C CA . ARG A 1 83 ? -0.630 7.140 -16.874 1.00 82.81 83 ARG A CA 1
ATOM 646 C C . ARG A 1 83 ? 0.402 8.176 -17.316 1.00 82.81 83 ARG A C 1
ATOM 648 O O . ARG A 1 83 ? 0.869 8.123 -18.450 1.00 82.81 83 ARG A O 1
ATOM 655 N N . SER A 1 84 ? 0.779 9.100 -16.431 1.00 80.31 84 SER A N 1
ATOM 656 C CA . SER A 1 84 ? 1.801 10.110 -16.738 1.00 80.31 84 SER A CA 1
ATOM 657 C C . SER A 1 84 ? 3.178 9.487 -16.988 1.00 80.31 84 SER A C 1
ATOM 659 O O . SER A 1 84 ? 3.872 9.886 -17.923 1.00 80.31 84 SER A O 1
ATOM 661 N N . PHE A 1 85 ? 3.538 8.452 -16.223 1.00 75.38 85 PHE A N 1
ATOM 662 C CA . PHE A 1 85 ? 4.766 7.689 -16.420 1.00 75.38 85 PHE A CA 1
ATOM 663 C C . PHE A 1 85 ? 4.773 6.969 -17.773 1.00 75.38 85 PHE A C 1
ATOM 665 O O . PHE A 1 85 ? 5.746 7.075 -18.513 1.00 75.38 85 PHE A O 1
ATOM 672 N N . GLN A 1 86 ? 3.671 6.316 -18.153 1.00 71.12 86 GLN A N 1
ATOM 673 C CA . GLN A 1 86 ? 3.533 5.675 -19.465 1.00 71.12 86 GLN A CA 1
ATOM 674 C C . GLN A 1 86 ? 3.623 6.678 -20.621 1.00 71.12 86 GLN A C 1
ATOM 676 O O . GLN A 1 86 ? 4.275 6.396 -21.621 1.00 71.12 86 GLN A O 1
ATOM 681 N N . GLN A 1 87 ? 3.022 7.863 -20.490 1.00 68.56 87 GLN A N 1
ATOM 682 C CA . GLN A 1 87 ? 3.139 8.922 -21.500 1.00 68.56 87 GLN A CA 1
ATOM 683 C C . GLN A 1 87 ? 4.576 9.447 -21.631 1.00 68.56 87 GLN A C 1
ATOM 685 O O . GLN A 1 87 ? 5.027 9.734 -22.739 1.00 68.56 87 GLN A O 1
ATOM 690 N N . ALA A 1 88 ? 5.308 9.556 -20.519 1.00 66.69 88 ALA A N 1
ATOM 691 C CA . ALA A 1 88 ? 6.712 9.956 -20.527 1.00 66.69 88 ALA A CA 1
ATOM 692 C C . ALA A 1 88 ? 7.623 8.860 -21.110 1.00 66.69 88 ALA A C 1
ATOM 694 O O . ALA A 1 88 ? 8.487 9.163 -21.931 1.00 66.69 88 ALA A O 1
ATOM 695 N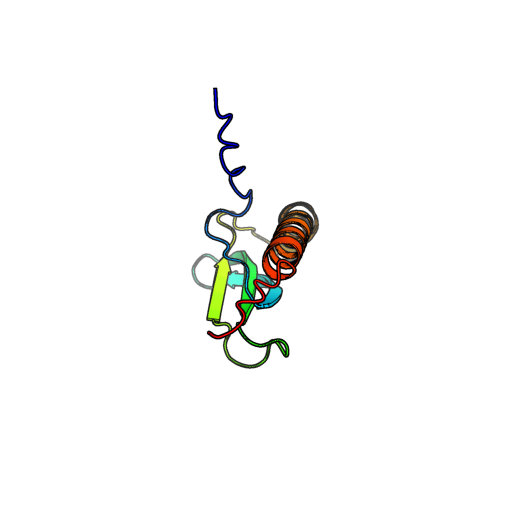 N . ALA A 1 89 ? 7.400 7.596 -20.738 1.00 58.34 89 ALA A N 1
ATOM 696 C CA . ALA A 1 89 ? 8.149 6.436 -21.225 1.00 58.34 89 ALA A CA 1
ATOM 697 C C . ALA A 1 89 ? 7.848 6.105 -22.699 1.00 58.34 89 ALA A C 1
ATOM 699 O O . ALA A 1 89 ? 8.731 5.668 -23.430 1.00 58.34 89 ALA A O 1
ATOM 700 N N . GLY A 1 90 ? 6.623 6.375 -23.164 1.00 49.94 90 GLY A N 1
ATOM 701 C CA . GLY A 1 90 ? 6.210 6.240 -24.565 1.00 49.94 90 GLY A CA 1
ATOM 702 C C . GLY A 1 90 ? 6.886 7.237 -25.511 1.00 49.94 90 GLY A C 1
ATOM 703 O O . GLY A 1 90 ? 6.792 7.099 -26.730 1.00 49.94 90 GLY A O 1
ATOM 704 N N . ARG A 1 91 ? 7.625 8.218 -24.980 1.00 49.62 91 ARG A N 1
ATOM 705 C CA 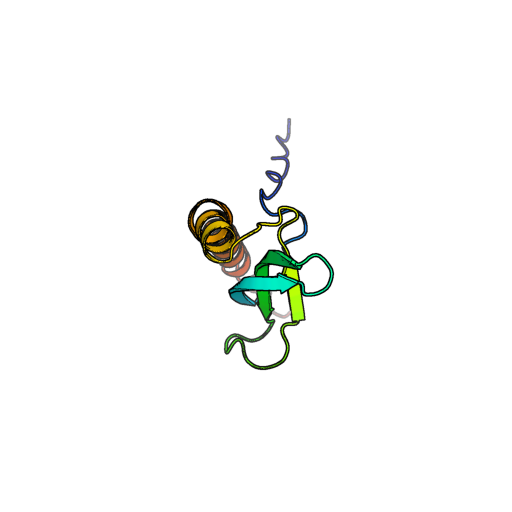. ARG A 1 91 ? 8.532 9.054 -25.763 1.00 49.62 91 ARG A CA 1
ATOM 706 C C . ARG A 1 91 ? 9.817 8.265 -26.026 1.00 49.62 91 ARG A C 1
ATOM 708 O O . ARG A 1 91 ? 10.856 8.517 -25.425 1.00 49.62 91 ARG A O 1
ATOM 715 N N . VAL A 1 92 ? 9.725 7.284 -26.923 1.00 46.97 92 VAL A N 1
ATOM 716 C CA . VAL A 1 92 ? 10.867 6.508 -27.416 1.00 46.97 92 VAL A CA 1
ATOM 717 C C . VAL A 1 92 ? 11.867 7.489 -28.027 1.00 46.97 92 VAL A C 1
ATOM 719 O O . VAL A 1 92 ? 11.663 8.006 -29.125 1.00 46.97 92 VAL A O 1
ATOM 722 N N . ILE A 1 93 ? 12.946 7.792 -27.305 1.00 51.47 93 ILE A N 1
ATOM 723 C CA . ILE A 1 93 ? 14.077 8.513 -27.882 1.00 51.47 93 ILE A CA 1
ATOM 724 C C . ILE A 1 93 ? 14.785 7.506 -28.785 1.00 51.47 93 ILE A C 1
ATOM 726 O O . ILE A 1 93 ? 15.667 6.771 -28.346 1.00 51.47 93 ILE A O 1
ATOM 730 N N . HIS A 1 94 ? 14.380 7.446 -30.051 1.00 45.72 94 HIS A N 1
ATOM 731 C CA . HIS A 1 94 ? 15.129 6.715 -31.058 1.00 45.72 94 HIS A CA 1
ATOM 732 C C . HIS A 1 94 ? 16.427 7.490 -31.318 1.00 45.72 94 HIS A C 1
ATOM 734 O O . HIS A 1 94 ? 16.489 8.384 -32.160 1.00 45.72 94 HIS A O 1
ATOM 740 N N . ARG A 1 95 ? 17.468 7.217 -30.523 1.00 52.97 95 ARG A N 1
ATOM 741 C CA . ARG A 1 95 ? 18.823 7.643 -30.868 1.00 52.97 95 ARG A CA 1
ATOM 742 C C . ARG A 1 95 ? 19.330 6.662 -31.909 1.00 52.97 95 ARG A C 1
ATOM 744 O O . ARG A 1 95 ? 19.640 5.520 -31.584 1.00 52.97 95 ARG A O 1
ATOM 751 N N . LYS A 1 96 ? 19.378 7.112 -33.162 1.00 40.41 96 LYS A N 1
ATOM 752 C CA . LYS A 1 96 ? 20.174 6.454 -34.193 1.00 40.41 96 LYS A CA 1
ATOM 753 C C . LYS A 1 96 ? 21.609 6.421 -33.664 1.00 40.41 96 LYS A C 1
ATOM 755 O O . LYS A 1 96 ? 22.169 7.481 -33.388 1.00 40.41 96 LYS A O 1
ATOM 760 N N . LEU A 1 97 ? 22.143 5.224 -33.429 1.00 46.25 97 LEU A N 1
ATOM 761 C CA . LEU A 1 97 ? 23.575 5.059 -33.204 1.00 46.25 97 LEU A CA 1
ATOM 762 C C . LEU A 1 97 ? 24.268 5.575 -34.471 1.00 46.25 97 LEU A C 1
ATOM 764 O O . LEU A 1 97 ? 23.927 5.136 -35.573 1.00 46.25 97 LEU A O 1
ATOM 768 N N . VAL A 1 98 ? 25.118 6.585 -34.297 1.00 57.47 98 VAL A N 1
ATOM 769 C CA . VAL A 1 98 ? 26.061 7.061 -35.318 1.00 57.47 98 VAL A CA 1
ATOM 770 C C . VAL A 1 98 ? 27.335 6.252 -35.197 1.00 57.47 98 VAL A C 1
ATOM 772 O O . VAL A 1 98 ? 27.726 5.990 -34.036 1.00 57.47 98 VAL A O 1
#

Foldseek 3Di:
DPPDPDPDQQPQHPDDAELDKDKAWDQDPVVQWIWIKMFHDNDNVPDDDGPDIRTDPDTHNDRVVNVVCCVPPVVVSSVVNVVVVCVVVVPPPPDDDD

Secondary structure (DSSP, 8-state):
-----PPPPPSSTT----SEEEEEEEEETTTTEEEEEEEEESSTT--SS-SEEEEEEEEESSHHHHHHHIIIIIHHHHHHHHHHHHHHHTS-------